Protein AF-A0A2G6JWH3-F1 (afdb_monomer_lite)

Radius of gyration: 13.89 Å; chains: 1; bounding box: 31×26×36 Å

Secondary structure (DSSP, 8-state):
---------PPPT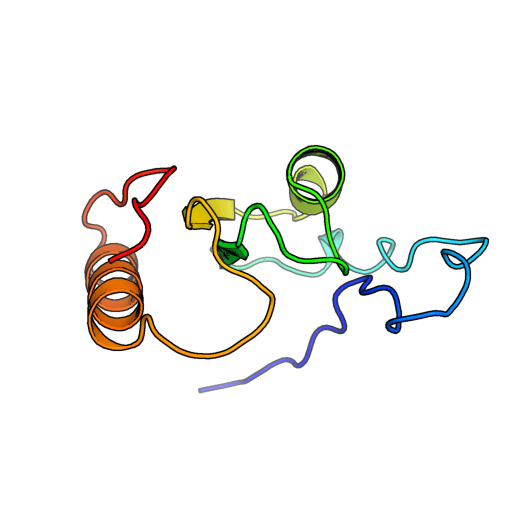TSPPPSS-S-TTGGG--S-EEEEEETT-TTS-HHHHHHHHTTSSS-EEEEEETT--SSSS-HHHHHHHHHHHHTT----SEE---

Sequence (98 aa):
MPVRRIEFPYRAVGRRAPERLRIDHLPAVQVPSLVISGTADPFGTEPELTEHLGRIDAPVTLVFVAGARHHTGHEGQLARVIADWTTGRPVPARLPLD

pLDDT: mean 83.05, std 15.51, range [31.72, 97.25]

Structure (mmCIF, N/CA/C/O backbone):
data_AF-A0A2G6JWH3-F1
#
_entry.id   AF-A0A2G6JWH3-F1
#
loop_
_atom_site.group_PDB
_atom_site.id
_atom_site.type_symbol
_atom_site.label_atom_id
_atom_site.label_alt_id
_atom_site.label_comp_id
_atom_site.label_asym_id
_atom_site.label_entity_id
_atom_site.label_seq_id
_atom_site.pdbx_PDB_ins_code
_atom_site.Cartn_x
_atom_site.Cartn_y
_atom_site.Cartn_z
_atom_site.occupancy
_atom_site.B_iso_or_equiv
_atom_site.auth_seq_id
_atom_site.auth_comp_id
_atom_site.auth_asym_id
_atom_site.auth_atom_id
_atom_site.pdbx_PDB_model_num
ATOM 1 N N . MET A 1 1 ? 0.029 -14.789 17.267 1.00 33.75 1 MET A N 1
ATOM 2 C CA . MET A 1 1 ? -0.523 -13.915 16.211 1.00 33.75 1 MET A CA 1
ATOM 3 C C . MET A 1 1 ? -0.654 -14.748 14.948 1.00 33.75 1 MET A C 1
ATOM 5 O O . MET A 1 1 ? 0.366 -15.279 14.523 1.00 33.75 1 MET A O 1
ATOM 9 N N . PRO A 1 2 ? -1.860 -14.974 14.402 1.00 38.16 2 PRO A N 1
ATOM 10 C CA . PRO A 1 2 ? -1.996 -15.691 13.139 1.00 38.16 2 PRO A CA 1
ATOM 11 C C . PRO A 1 2 ? -1.349 -14.868 12.020 1.00 38.16 2 PRO A C 1
ATOM 13 O O . PRO A 1 2 ? -1.688 -13.705 11.825 1.00 38.16 2 PRO A O 1
ATOM 16 N N . VAL A 1 3 ? -0.402 -15.468 11.302 1.00 31.72 3 VAL A N 1
ATOM 17 C CA . VAL A 1 3 ? 0.240 -14.871 10.126 1.00 31.72 3 VAL A CA 1
ATOM 18 C C . VAL A 1 3 ? -0.303 -15.599 8.901 1.00 31.72 3 VAL A C 1
ATOM 20 O O . VAL A 1 3 ? -0.117 -16.807 8.771 1.00 31.72 3 VAL A O 1
ATOM 23 N N . ARG A 1 4 ? -0.990 -14.887 8.002 1.00 47.12 4 ARG A N 1
ATOM 24 C CA . ARG A 1 4 ? -1.335 -15.407 6.669 1.00 47.12 4 ARG A CA 1
ATOM 25 C C . ARG A 1 4 ? -0.297 -14.894 5.682 1.00 47.12 4 ARG A C 1
ATOM 27 O O . ARG A 1 4 ? -0.155 -13.688 5.510 1.00 47.12 4 ARG A O 1
ATOM 34 N N . ARG A 1 5 ? 0.421 -15.808 5.026 1.00 55.16 5 ARG A N 1
ATOM 35 C CA . ARG A 1 5 ? 1.257 -15.463 3.873 1.00 55.16 5 ARG A CA 1
ATOM 36 C C . ARG A 1 5 ? 0.341 -15.253 2.675 1.00 55.16 5 ARG A C 1
ATOM 38 O O . ARG A 1 5 ? -0.366 -16.173 2.272 1.00 55.16 5 ARG A O 1
ATOM 45 N N . ILE A 1 6 ? 0.377 -14.052 2.122 1.00 57.94 6 ILE A N 1
ATOM 46 C CA . ILE A 1 6 ? -0.313 -13.699 0.887 1.00 57.94 6 ILE A CA 1
ATOM 47 C C . ILE A 1 6 ? 0.772 -13.394 -0.134 1.00 57.94 6 ILE A C 1
ATOM 49 O O . ILE A 1 6 ? 1.644 -12.562 0.113 1.00 57.94 6 ILE A O 1
ATOM 53 N N . GLU A 1 7 ? 0.778 -14.137 -1.239 1.00 60.25 7 GLU A N 1
ATOM 54 C CA . GLU A 1 7 ? 1.710 -13.866 -2.328 1.00 60.25 7 GLU A CA 1
ATOM 55 C C . GLU A 1 7 ? 1.205 -12.675 -3.125 1.00 60.25 7 GLU A C 1
ATOM 57 O O . GLU A 1 7 ? 0.329 -12.814 -3.972 1.00 60.25 7 GLU A O 1
ATOM 62 N N . PHE A 1 8 ? 1.782 -11.509 -2.866 1.00 59.81 8 PHE A N 1
ATOM 63 C CA . PHE A 1 8 ? 1.559 -10.343 -3.706 1.00 59.81 8 PHE A CA 1
ATOM 64 C C . PHE A 1 8 ? 1.994 -10.628 -5.153 1.00 59.81 8 PHE A C 1
ATOM 66 O O . PHE A 1 8 ? 2.897 -11.445 -5.374 1.00 59.81 8 PHE A O 1
ATOM 73 N N . PRO A 1 9 ? 1.361 -9.978 -6.147 1.00 58.19 9 PRO A N 1
ATOM 74 C CA . PRO A 1 9 ? 1.581 -10.222 -7.572 1.00 58.19 9 PRO A CA 1
ATOM 75 C C . PRO A 1 9 ? 2.932 -9.669 -8.055 1.00 58.19 9 PRO A C 1
ATOM 77 O O . PRO A 1 9 ? 2.995 -8.921 -9.024 1.00 58.19 9 PRO A O 1
ATOM 80 N N . TYR A 1 10 ? 4.027 -10.021 -7.387 1.00 58.25 10 TYR A N 1
ATOM 81 C CA . TYR A 1 10 ? 5.351 -9.572 -7.769 1.00 58.25 10 TYR A CA 1
ATOM 82 C C . TYR A 1 10 ? 5.771 -10.208 -9.090 1.00 58.25 10 TYR A C 1
ATOM 84 O O . TYR A 1 10 ? 5.640 -11.415 -9.327 1.00 58.25 10 TYR A O 1
ATOM 92 N N . ARG A 1 11 ? 6.352 -9.373 -9.946 1.00 60.56 11 ARG A N 1
ATOM 93 C CA . ARG A 1 11 ? 7.199 -9.820 -11.049 1.00 60.56 11 ARG A CA 1
ATOM 94 C C . ARG A 1 11 ? 8.461 -10.487 -10.468 1.00 60.56 11 ARG A C 1
ATOM 96 O O . ARG A 1 11 ? 8.890 -10.147 -9.378 1.00 60.56 11 ARG A O 1
ATOM 103 N N . ALA A 1 12 ? 9.100 -11.417 -11.174 1.00 60.28 12 ALA A N 1
ATOM 104 C CA . ALA A 1 12 ? 10.485 -11.803 -10.861 1.00 60.28 12 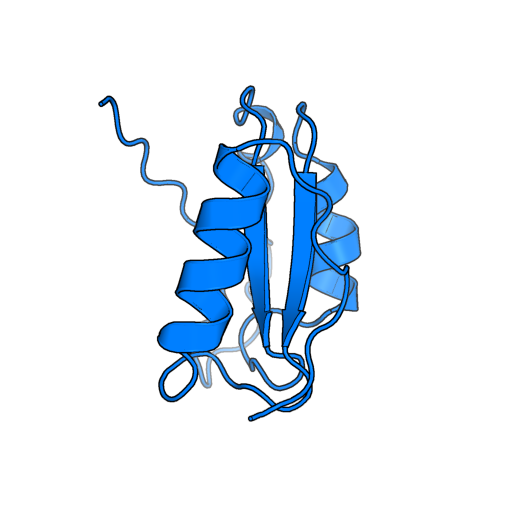ALA A CA 1
ATOM 105 C C . ALA A 1 12 ? 11.451 -10.924 -11.681 1.00 60.28 12 ALA A C 1
ATOM 107 O O . ALA A 1 12 ? 11.172 -10.677 -12.859 1.00 60.28 12 ALA A O 1
ATOM 108 N N . VAL A 1 13 ? 12.573 -10.452 -11.108 1.00 59.56 13 VAL A N 1
ATOM 109 C CA . VAL A 1 13 ? 13.498 -9.532 -11.808 1.00 59.56 13 VAL A CA 1
ATOM 110 C C . VAL A 1 13 ? 13.964 -10.209 -13.090 1.00 59.56 13 VAL A C 1
ATOM 112 O O . VAL A 1 13 ? 14.391 -11.361 -13.069 1.00 59.56 13 VAL A O 1
ATOM 115 N N . GLY A 1 14 ? 13.848 -9.515 -14.222 1.00 60.31 14 GLY A N 1
ATOM 116 C CA . GLY A 1 14 ? 14.273 -10.036 -15.524 1.00 60.31 14 GLY A CA 1
ATOM 117 C C . GLY A 1 14 ? 13.305 -11.018 -16.199 1.00 60.31 14 GLY A C 1
ATOM 118 O O . GLY A 1 14 ? 13.527 -11.377 -17.351 1.00 60.31 14 GLY A O 1
ATOM 119 N N . ARG A 1 15 ? 12.198 -11.425 -15.560 1.00 61.81 15 ARG A N 1
ATOM 120 C CA . ARG A 1 15 ? 11.104 -12.145 -16.241 1.00 61.81 15 ARG A CA 1
ATOM 121 C C . ARG A 1 15 ? 10.140 -11.154 -16.887 1.00 61.81 15 ARG A C 1
ATOM 123 O O . ARG A 1 15 ? 9.992 -10.031 -16.407 1.00 61.81 15 ARG A O 1
ATOM 130 N N . ARG A 1 16 ? 9.470 -11.543 -17.975 1.00 59.66 16 ARG A N 1
ATOM 131 C CA . ARG A 1 16 ? 8.336 -10.771 -18.513 1.00 59.66 16 ARG A CA 1
ATOM 132 C C . ARG A 1 16 ? 7.220 -10.745 -17.460 1.00 59.66 16 ARG A C 1
ATOM 134 O O . ARG A 1 16 ? 7.120 -11.687 -16.673 1.00 59.66 16 ARG A O 1
ATOM 141 N N . ALA A 1 17 ? 6.436 -9.666 -17.416 1.00 58.53 17 ALA A N 1
ATOM 142 C CA . ALA A 1 17 ? 5.248 -9.633 -16.567 1.00 58.53 17 ALA A CA 1
ATOM 143 C C . ALA A 1 17 ? 4.393 -10.878 -16.869 1.00 58.53 17 ALA A C 1
ATOM 145 O O . ALA A 1 17 ? 4.289 -11.251 -18.045 1.00 58.53 17 ALA A O 1
ATOM 146 N N . PRO A 1 18 ? 3.867 -11.568 -15.842 1.00 64.56 18 PRO A N 1
ATOM 147 C CA . PRO A 1 18 ? 3.019 -12.722 -16.080 1.00 64.56 18 PRO A CA 1
ATOM 148 C C . PRO A 1 18 ? 1.824 -12.293 -16.935 1.00 64.56 18 PRO A C 1
ATOM 150 O O . PRO A 1 18 ? 1.277 -11.212 -16.736 1.00 64.56 18 PRO A O 1
ATOM 153 N N . GLU A 1 19 ? 1.405 -13.150 -17.867 1.00 66.31 19 GLU A N 1
ATOM 154 C CA . GLU A 1 19 ? 0.234 -12.897 -18.725 1.00 66.31 19 GLU A CA 1
ATOM 155 C C . GLU A 1 19 ? -1.040 -12.663 -17.901 1.00 66.31 19 GLU A C 1
ATOM 157 O O . GLU A 1 19 ? -1.967 -11.996 -18.351 1.00 66.31 19 GLU A O 1
ATOM 162 N N . ARG A 1 20 ? -1.061 -13.180 -16.666 1.00 71.94 20 ARG A N 1
ATOM 163 C CA . ARG A 1 20 ? -2.134 -12.991 -15.698 1.00 71.94 20 ARG A CA 1
ATOM 164 C C . ARG A 1 20 ? -1.571 -12.549 -14.348 1.00 71.94 20 ARG A C 1
ATOM 166 O O . ARG A 1 20 ? -0.785 -13.265 -13.724 1.00 71.94 20 ARG A O 1
ATOM 173 N N . LEU A 1 21 ? -2.004 -11.378 -13.889 1.00 76.94 21 LEU A N 1
ATOM 174 C CA . LEU A 1 21 ? -1.693 -10.869 -12.556 1.00 76.94 21 LEU A CA 1
ATOM 175 C C . LEU A 1 21 ? -2.354 -11.737 -11.481 1.00 76.94 21 LEU A C 1
ATOM 177 O O . LEU A 1 21 ? -3.508 -12.146 -11.605 1.00 76.94 21 LEU A O 1
ATOM 181 N N . ARG A 1 22 ? -1.628 -12.003 -10.394 1.00 82.81 22 ARG A N 1
ATOM 182 C CA . ARG A 1 22 ? -2.123 -12.793 -9.257 1.00 82.81 22 ARG A CA 1
ATOM 183 C C . ARG A 1 22 ? -2.867 -11.893 -8.273 1.00 82.81 22 ARG A C 1
ATOM 185 O O . ARG A 1 22 ? -2.388 -11.662 -7.178 1.00 82.81 22 ARG A O 1
ATOM 192 N N . ILE A 1 23 ? -4.003 -11.344 -8.677 1.00 86.31 23 ILE A N 1
ATOM 193 C CA . ILE A 1 23 ? -4.773 -10.367 -7.879 1.00 86.31 23 ILE A CA 1
ATOM 194 C C . ILE A 1 23 ? -6.109 -10.920 -7.367 1.00 86.31 23 ILE A C 1
ATOM 196 O O . ILE A 1 23 ? -6.715 -10.327 -6.479 1.00 86.31 23 ILE A O 1
ATOM 200 N N . ASP A 1 24 ? -6.534 -12.083 -7.868 1.00 87.69 24 ASP A N 1
ATOM 201 C CA . ASP A 1 24 ? -7.829 -12.713 -7.561 1.00 87.69 24 ASP A CA 1
ATOM 202 C C . ASP A 1 24 ? -8.029 -13.022 -6.064 1.00 87.69 24 ASP A C 1
ATOM 204 O O . ASP A 1 24 ? -9.152 -13.186 -5.600 1.00 87.69 24 ASP A O 1
ATOM 208 N N . HIS A 1 25 ? -6.944 -13.100 -5.291 1.00 87.12 25 HIS A N 1
ATOM 209 C CA . HIS A 1 25 ? -6.978 -13.409 -3.863 1.00 87.12 25 HIS A CA 1
ATOM 210 C C . HIS A 1 25 ? -7.019 -12.167 -2.957 1.00 87.12 25 HIS A C 1
ATOM 212 O O . HIS A 1 25 ? -7.223 -12.316 -1.754 1.00 87.12 25 HIS A O 1
ATOM 218 N N . LEU A 1 26 ? -6.807 -10.958 -3.494 1.00 90.19 26 LEU A N 1
ATOM 219 C CA . LEU A 1 26 ? -6.773 -9.725 -2.698 1.00 90.19 26 LEU A CA 1
ATOM 220 C C . LEU A 1 26 ? -8.080 -9.450 -1.930 1.00 90.19 26 LEU A C 1
ATOM 222 O O . LEU A 1 26 ? -7.978 -9.066 -0.764 1.00 90.19 26 LEU A O 1
ATOM 226 N N . PRO A 1 27 ? -9.284 -9.739 -2.471 1.00 92.88 27 PRO A N 1
ATOM 227 C CA . PRO A 1 27 ? -10.532 -9.591 -1.715 1.00 92.88 27 PRO A CA 1
ATOM 228 C C . PRO A 1 27 ? -10.624 -10.465 -0.453 1.00 92.88 27 PRO A C 1
ATOM 230 O O . PRO A 1 27 ? -11.438 -10.201 0.422 1.00 92.88 27 PRO A O 1
ATOM 233 N N . ALA A 1 28 ? -9.793 -11.508 -0.314 1.00 92.06 28 ALA A N 1
ATOM 234 C CA . ALA A 1 28 ? -9.770 -12.340 0.893 1.00 92.06 28 ALA A CA 1
ATOM 235 C C . ALA A 1 28 ? -9.043 -11.678 2.084 1.00 92.06 28 ALA A C 1
ATOM 237 O O . ALA A 1 28 ? -9.009 -12.252 3.179 1.00 92.06 28 ALA A O 1
ATOM 238 N N . VAL A 1 29 ? -8.431 -10.506 1.882 1.00 91.81 29 VAL A N 1
ATOM 239 C CA . VAL A 1 29 ? -7.841 -9.684 2.942 1.00 91.81 29 VAL A CA 1
ATOM 240 C C . VAL A 1 29 ? -8.938 -8.838 3.578 1.00 91.81 29 VAL A C 1
ATOM 242 O O . VAL A 1 29 ? -9.417 -7.888 2.977 1.00 91.81 29 VAL A O 1
ATOM 245 N N . GLN A 1 30 ? -9.310 -9.185 4.810 1.00 93.44 30 GLN A N 1
ATOM 246 C CA . GLN A 1 30 ? -10.411 -8.551 5.553 1.00 93.44 30 GLN A CA 1
ATOM 247 C C . GLN A 1 30 ? -9.930 -7.725 6.757 1.00 93.44 30 GLN A C 1
ATOM 249 O O . GLN A 1 30 ? -10.710 -7.372 7.637 1.00 93.44 30 GLN A O 1
ATOM 254 N N . VAL A 1 31 ? -8.624 -7.465 6.847 1.00 93.94 31 VAL A N 1
ATOM 255 C CA . VAL A 1 31 ? -8.011 -6.732 7.962 1.00 93.94 31 VAL A CA 1
ATOM 256 C C . VAL A 1 31 ? -7.378 -5.438 7.464 1.00 93.94 31 VAL A C 1
ATOM 258 O O . VAL A 1 31 ? -6.830 -5.433 6.354 1.00 93.94 31 VAL A O 1
ATOM 261 N N . PRO A 1 32 ? -7.393 -4.358 8.271 1.00 95.00 32 PRO A N 1
ATOM 262 C CA . PRO A 1 32 ? -6.632 -3.159 7.957 1.00 95.00 32 PRO A CA 1
ATOM 263 C C . PRO A 1 32 ? -5.183 -3.524 7.641 1.00 95.00 32 PRO A C 1
ATOM 265 O O . PRO A 1 32 ? -4.554 -4.279 8.384 1.00 95.00 32 PRO A O 1
ATOM 268 N N . SER A 1 33 ? -4.676 -3.022 6.521 1.00 94.12 33 SER A N 1
ATOM 269 C CA . SER A 1 33 ? -3.378 -3.424 5.984 1.00 94.12 33 SER A CA 1
ATOM 270 C C . SER A 1 33 ? -2.522 -2.205 5.675 1.00 94.12 33 SER A C 1
ATOM 272 O O . SER A 1 33 ? -2.970 -1.266 5.021 1.00 94.12 33 SER A O 1
ATOM 274 N N . LEU A 1 34 ? -1.271 -2.240 6.124 1.00 94.94 34 LEU A N 1
ATOM 275 C CA . LEU A 1 34 ? -0.237 -1.288 5.737 1.00 94.94 34 LEU A CA 1
ATOM 276 C C . LEU A 1 34 ? 0.624 -1.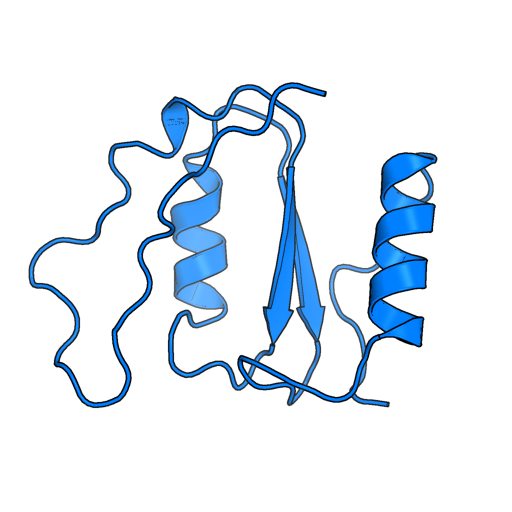908 4.636 1.00 94.94 34 LEU A C 1
ATOM 278 O O . LEU A 1 34 ? 1.164 -3.000 4.813 1.00 94.94 34 LEU A O 1
ATOM 282 N N . VAL A 1 35 ? 0.780 -1.195 3.525 1.00 93.06 35 VAL A N 1
ATOM 283 C CA . VAL A 1 35 ? 1.682 -1.549 2.429 1.00 93.06 35 VAL A CA 1
ATOM 284 C C . VAL A 1 35 ? 2.712 -0.439 2.277 1.00 93.06 35 VAL A C 1
ATOM 286 O O . VAL A 1 35 ? 2.355 0.727 2.125 1.00 93.06 35 VAL A O 1
ATOM 289 N N . ILE A 1 36 ? 3.993 -0.805 2.311 1.00 92.56 36 ILE A N 1
ATOM 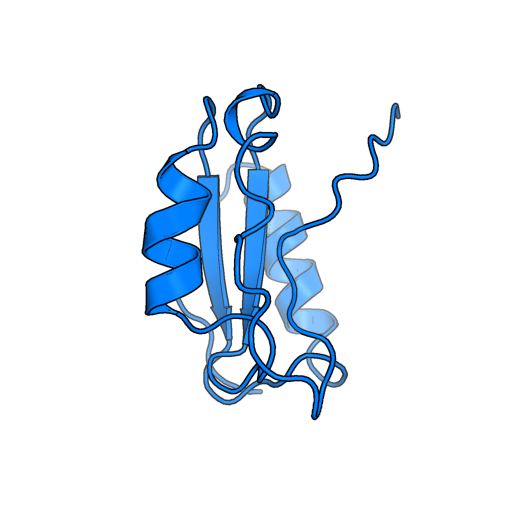290 C CA . ILE A 1 36 ? 5.107 0.120 2.095 1.00 92.56 36 ILE A CA 1
ATOM 291 C C . ILE A 1 36 ? 5.894 -0.358 0.878 1.00 92.56 36 ILE A C 1
ATOM 293 O O . ILE A 1 36 ? 6.256 -1.532 0.806 1.00 92.56 36 ILE A O 1
ATOM 297 N N . SER A 1 37 ? 6.145 0.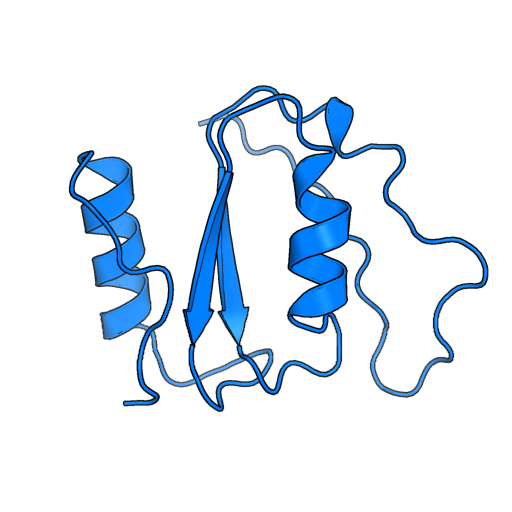532 -0.079 1.00 91.75 37 SER A N 1
ATOM 298 C CA . SER A 1 37 ? 6.892 0.207 -1.297 1.00 91.75 37 SER A CA 1
ATOM 299 C C . SER A 1 37 ? 7.791 1.360 -1.731 1.00 91.75 37 SER A C 1
ATOM 301 O O . SER A 1 37 ? 7.496 2.526 -1.481 1.00 91.75 37 SER A O 1
ATOM 303 N N . GLY A 1 38 ? 8.913 1.046 -2.370 1.00 91.56 38 GLY A N 1
ATOM 304 C CA . GLY A 1 38 ? 9.806 2.049 -2.936 1.00 91.56 38 GLY A CA 1
ATOM 305 C C . GLY A 1 38 ? 9.370 2.471 -4.338 1.00 91.56 38 GLY A C 1
ATOM 306 O O . GLY A 1 38 ? 8.947 1.638 -5.136 1.00 91.56 38 GLY A O 1
ATOM 307 N N . THR A 1 39 ? 9.509 3.750 -4.695 1.00 92.25 39 THR A N 1
ATOM 308 C CA . THR A 1 39 ? 9.106 4.218 -6.040 1.00 92.25 39 THR A CA 1
ATOM 309 C C . THR A 1 39 ? 10.027 3.721 -7.162 1.00 92.25 39 THR A C 1
ATOM 311 O O . THR A 1 39 ? 9.686 3.861 -8.333 1.00 92.25 39 THR A O 1
ATOM 314 N N . ALA A 1 40 ? 11.203 3.175 -6.831 1.00 89.69 40 ALA A N 1
ATOM 315 C CA . ALA A 1 40 ? 12.140 2.561 -7.775 1.00 89.69 40 ALA A CA 1
ATOM 316 C C . ALA A 1 40 ? 12.143 1.019 -7.686 1.00 89.69 40 ALA A C 1
ATOM 318 O O . ALA A 1 40 ? 13.074 0.369 -8.182 1.00 89.69 40 ALA A O 1
ATOM 319 N N . ASP A 1 41 ? 11.131 0.422 -7.046 1.00 87.81 41 ASP A N 1
ATOM 320 C CA . ASP A 1 41 ? 10.951 -1.027 -6.988 1.00 87.81 41 ASP A CA 1
ATOM 321 C C . ASP A 1 41 ? 10.619 -1.587 -8.396 1.00 87.81 41 ASP A C 1
ATOM 323 O O . ASP A 1 41 ? 9.621 -1.196 -9.004 1.00 87.81 41 ASP A O 1
ATOM 327 N N . PRO A 1 42 ? 11.439 -2.501 -8.960 1.00 83.00 42 PRO A N 1
ATOM 328 C CA . PRO A 1 42 ? 11.197 -3.074 -10.288 1.00 83.00 42 PRO A CA 1
ATOM 329 C C . PRO A 1 42 ? 10.042 -4.093 -10.335 1.00 83.00 42 PRO A C 1
ATOM 331 O O . PRO A 1 42 ? 9.748 -4.628 -11.409 1.00 83.00 42 PRO A O 1
ATOM 334 N N . PHE A 1 43 ? 9.444 -4.428 -9.191 1.00 82.56 43 PHE A N 1
ATOM 335 C CA . PHE A 1 43 ? 8.468 -5.506 -9.057 1.00 82.56 43 PHE A CA 1
ATOM 336 C C . PHE A 1 43 ? 7.017 -5.057 -8.976 1.00 82.56 43 PHE A C 1
ATOM 338 O O . PHE A 1 43 ? 6.133 -5.874 -9.234 1.00 82.56 43 PHE A O 1
ATOM 345 N N . GLY A 1 44 ? 6.785 -3.804 -8.605 1.00 81.88 44 GLY A N 1
ATOM 346 C CA . GLY A 1 44 ? 5.462 -3.213 -8.505 1.00 81.88 44 GLY A CA 1
ATOM 347 C C . GLY A 1 44 ? 5.588 -1.705 -8.581 1.00 81.88 44 GLY A C 1
ATOM 348 O O . GLY A 1 44 ? 6.146 -1.077 -7.685 1.00 81.88 44 GLY A O 1
ATOM 349 N N . THR A 1 45 ? 5.099 -1.132 -9.673 1.00 86.50 45 THR A N 1
ATOM 350 C CA . THR A 1 45 ? 5.098 0.317 -9.858 1.00 86.50 45 THR A CA 1
ATOM 351 C C . THR A 1 45 ? 4.017 0.970 -9.001 1.00 86.50 45 THR A C 1
ATOM 353 O O . THR A 1 45 ? 3.020 0.348 -8.630 1.00 86.50 45 THR A O 1
ATOM 356 N N . GLU A 1 46 ? 4.187 2.255 -8.699 1.00 90.00 46 GLU A N 1
ATOM 357 C CA . GLU A 1 46 ? 3.193 3.029 -7.950 1.00 90.00 46 GLU A CA 1
ATOM 358 C C . GLU A 1 46 ? 1.781 2.983 -8.575 1.00 90.00 46 GLU A C 1
ATOM 360 O O . GLU A 1 46 ? 0.830 2.735 -7.826 1.00 90.00 46 GLU A O 1
ATOM 365 N N . PRO A 1 47 ? 1.607 3.115 -9.909 1.00 89.81 47 PRO A N 1
ATOM 366 C CA . PRO A 1 47 ? 0.304 2.927 -10.545 1.00 89.81 47 PRO A CA 1
ATOM 367 C C . PRO A 1 47 ? -0.273 1.517 -10.360 1.00 89.81 47 PRO A C 1
ATOM 369 O O . PRO A 1 47 ? -1.431 1.396 -9.972 1.00 89.81 47 PRO A O 1
ATOM 372 N N . GLU A 1 48 ? 0.522 0.460 -10.568 1.00 88.38 48 GLU A N 1
ATOM 373 C CA . GLU A 1 48 ? 0.062 -0.933 -10.416 1.00 88.38 48 GLU A CA 1
ATOM 374 C C . GLU A 1 48 ? -0.384 -1.227 -8.978 1.00 88.38 48 GLU A C 1
ATOM 376 O O . GLU A 1 48 ? -1.428 -1.842 -8.750 1.00 88.38 48 GLU A O 1
ATOM 381 N N . LEU A 1 49 ? 0.390 -0.768 -7.990 1.00 90.12 49 LEU A N 1
ATOM 382 C CA . LEU A 1 49 ? 0.058 -0.946 -6.579 1.00 90.12 49 LEU A CA 1
ATOM 383 C C . LEU A 1 49 ? -1.206 -0.170 -6.210 1.00 90.12 49 LEU A C 1
ATOM 385 O O . LEU A 1 49 ? -2.104 -0.731 -5.586 1.00 90.12 49 LEU A O 1
ATOM 389 N N . THR A 1 50 ? -1.311 1.088 -6.632 1.00 89.94 50 THR A N 1
ATOM 390 C CA . THR A 1 50 ? -2.493 1.918 -6.359 1.00 89.94 50 THR A CA 1
ATOM 391 C C . THR A 1 50 ? -3.753 1.315 -6.980 1.00 89.94 50 THR A C 1
ATOM 393 O O . THR A 1 50 ? -4.790 1.248 -6.324 1.00 89.94 50 THR A O 1
ATOM 396 N N . GLU A 1 51 ? -3.665 0.823 -8.218 1.00 90.00 51 GLU A N 1
ATOM 397 C CA . GLU A 1 51 ? -4.795 0.207 -8.913 1.00 90.00 51 GLU A CA 1
ATOM 398 C C . GLU A 1 51 ? -5.228 -1.105 -8.247 1.00 90.00 51 GLU A C 1
ATOM 400 O O . GLU A 1 51 ? -6.415 -1.346 -8.023 1.00 90.00 51 GLU A O 1
ATOM 405 N N . HIS A 1 52 ? -4.282 -1.998 -7.958 1.00 90.31 52 HIS A N 1
ATOM 406 C CA . HIS A 1 52 ? -4.627 -3.365 -7.582 1.00 90.31 52 HIS A CA 1
ATOM 407 C C . HIS A 1 52 ? -4.901 -3.537 -6.092 1.00 90.31 52 HIS A C 1
ATOM 409 O O . HIS A 1 52 ? -5.745 -4.363 -5.740 1.00 90.31 52 HIS A O 1
ATOM 415 N N . LEU A 1 53 ? -4.260 -2.754 -5.220 1.00 91.06 53 LEU A N 1
ATOM 416 C CA . LEU A 1 53 ? -4.520 -2.815 -3.779 1.00 91.06 53 LEU A CA 1
ATOM 417 C C . LEU A 1 53 ? -5.927 -2.330 -3.413 1.00 91.06 53 LEU A C 1
ATOM 419 O O . LEU A 1 53 ? -6.455 -2.760 -2.393 1.00 91.06 53 LEU A O 1
ATOM 423 N N . GLY A 1 54 ? -6.581 -1.541 -4.274 1.00 88.75 54 GLY A N 1
ATOM 424 C CA . GLY A 1 54 ? -7.996 -1.185 -4.122 1.00 88.75 54 GLY A CA 1
ATOM 425 C C . GLY A 1 54 ? -8.964 -2.377 -4.175 1.00 88.75 54 GLY A C 1
ATOM 426 O O . GLY A 1 54 ? -10.138 -2.216 -3.865 1.00 88.75 54 GLY A O 1
ATOM 427 N N . ARG A 1 55 ? -8.495 -3.579 -4.548 1.00 91.56 55 ARG A N 1
ATOM 428 C CA . ARG A 1 55 ? -9.285 -4.824 -4.504 1.00 91.56 55 ARG A CA 1
ATOM 429 C C . ARG A 1 55 ? -9.370 -5.459 -3.113 1.00 91.56 55 ARG A C 1
ATOM 431 O O . ARG A 1 55 ? -10.092 -6.439 -2.953 1.00 91.56 55 ARG A O 1
ATOM 438 N N . ILE A 1 56 ? -8.599 -4.971 -2.144 1.00 93.38 56 ILE A N 1
ATOM 439 C CA . ILE A 1 56 ? -8.651 -5.446 -0.758 1.00 93.38 56 ILE A CA 1
ATOM 440 C C . ILE A 1 56 ? -9.951 -4.950 -0.112 1.00 93.38 56 ILE A C 1
ATOM 442 O O . ILE A 1 56 ? -10.234 -3.755 -0.134 1.00 93.38 56 ILE A O 1
ATOM 446 N N . ASP A 1 57 ? -10.722 -5.859 0.491 1.00 93.25 57 ASP A N 1
ATOM 447 C CA . ASP A 1 57 ? -12.006 -5.559 1.149 1.00 93.25 57 ASP A CA 1
ATOM 448 C C . ASP A 1 57 ? -11.806 -5.126 2.614 1.00 93.25 57 ASP A C 1
ATOM 450 O O . ASP A 1 57 ? -12.396 -5.650 3.559 1.00 93.25 57 ASP A O 1
ATOM 454 N N . ALA A 1 58 ? -10.861 -4.207 2.813 1.00 93.81 58 ALA A N 1
ATOM 455 C CA . ALA A 1 58 ? -10.500 -3.626 4.097 1.00 93.81 58 ALA A CA 1
ATOM 456 C C . ALA A 1 58 ? -9.711 -2.322 3.884 1.00 93.81 58 ALA A C 1
ATOM 458 O O . ALA A 1 58 ? -9.162 -2.104 2.802 1.00 93.81 58 ALA A O 1
ATOM 459 N N . PRO A 1 59 ? -9.592 -1.451 4.902 1.00 95.06 59 PRO A N 1
ATOM 460 C CA . PRO A 1 59 ? -8.772 -0.251 4.789 1.00 95.06 59 PRO A CA 1
ATOM 461 C C . PRO A 1 59 ? -7.314 -0.579 4.442 1.00 95.06 59 PRO A C 1
ATOM 463 O O . PRO A 1 59 ? -6.644 -1.319 5.168 1.00 95.06 59 PRO A O 1
ATOM 466 N N . VAL A 1 60 ? -6.811 0.017 3.361 1.00 95.06 60 VAL A N 1
ATOM 467 C CA . VAL A 1 60 ? -5.403 -0.074 2.961 1.00 95.06 60 VAL A CA 1
ATOM 468 C C . VAL A 1 60 ? -4.732 1.273 3.167 1.00 95.06 60 VAL A C 1
ATOM 470 O O . VAL A 1 60 ? -5.167 2.295 2.640 1.00 95.06 60 VAL A O 1
ATOM 473 N N . THR A 1 61 ? -3.638 1.271 3.917 1.00 95.81 61 THR A N 1
ATOM 474 C CA . THR A 1 61 ? -2.708 2.393 3.994 1.00 95.81 61 THR A CA 1
ATOM 475 C C . THR A 1 61 ? -1.524 2.094 3.088 1.00 95.81 61 THR A C 1
ATOM 477 O O . THR A 1 61 ? -0.805 1.127 3.323 1.00 95.81 61 THR A O 1
ATOM 480 N N . LEU A 1 62 ? -1.325 2.908 2.052 1.00 94.44 62 LEU A N 1
ATOM 481 C CA . LEU A 1 62 ? -0.223 2.768 1.102 1.00 94.44 62 LEU A CA 1
ATOM 482 C C . LEU A 1 62 ? 0.793 3.893 1.318 1.00 94.44 62 LEU A C 1
ATOM 484 O O . LEU A 1 62 ? 0.429 5.069 1.292 1.00 94.44 62 LEU A O 1
ATOM 488 N N . VAL A 1 63 ? 2.054 3.524 1.538 1.00 94.69 63 VAL A N 1
ATOM 489 C CA . VAL A 1 63 ? 3.167 4.453 1.766 1.00 94.69 63 VAL A CA 1
ATOM 490 C C . VAL A 1 63 ? 4.267 4.202 0.743 1.00 94.69 63 VAL A C 1
ATOM 492 O O . VAL A 1 63 ? 4.763 3.082 0.616 1.00 94.69 63 VAL A O 1
ATOM 495 N N . PHE A 1 64 ? 4.686 5.258 0.047 1.00 93.50 64 PHE A N 1
ATOM 496 C CA . PHE A 1 64 ? 5.787 5.203 -0.909 1.00 93.50 64 PHE A CA 1
ATOM 497 C C . PHE A 1 64 ? 7.072 5.811 -0.352 1.00 93.50 64 PHE A C 1
ATOM 499 O O . PHE A 1 64 ? 7.063 6.956 0.092 1.00 93.50 64 PHE A O 1
ATOM 506 N N . VAL A 1 65 ? 8.192 5.098 -0.439 1.00 92.75 65 VAL A N 1
ATOM 507 C CA . VAL A 1 65 ? 9.525 5.645 -0.139 1.00 92.75 65 VAL A CA 1
ATOM 508 C C . VAL A 1 65 ? 10.164 6.111 -1.448 1.00 92.75 65 VAL A C 1
ATOM 510 O O . VAL A 1 65 ? 10.432 5.310 -2.348 1.00 92.75 65 VAL A O 1
ATOM 513 N N . ALA A 1 66 ? 10.349 7.423 -1.594 1.00 91.81 66 ALA A N 1
ATOM 514 C CA . ALA A 1 66 ? 10.869 8.024 -2.817 1.00 91.81 66 ALA A CA 1
ATOM 515 C C . ALA A 1 66 ? 12.279 7.500 -3.121 1.00 91.81 66 ALA A C 1
ATOM 517 O O . ALA A 1 66 ? 13.147 7.549 -2.267 1.00 91.81 66 ALA A O 1
ATOM 518 N N . GLY A 1 67 ? 12.515 6.994 -4.331 1.00 89.75 67 GLY A N 1
ATOM 519 C CA . GLY A 1 67 ? 13.825 6.503 -4.779 1.00 89.75 67 GLY A CA 1
ATOM 520 C C . GLY A 1 67 ? 14.238 5.127 -4.241 1.00 89.75 67 GLY A C 1
ATOM 521 O O . GLY A 1 67 ? 15.172 4.535 -4.784 1.00 89.75 67 GLY A O 1
ATOM 522 N N . ALA A 1 68 ? 13.538 4.584 -3.241 1.00 89.81 68 ALA A N 1
ATOM 523 C CA . ALA A 1 68 ? 13.868 3.283 -2.674 1.00 89.81 68 ALA A CA 1
ATOM 524 C C . ALA A 1 68 ? 13.565 2.149 -3.663 1.00 89.81 68 ALA A C 1
ATOM 526 O O . ALA A 1 68 ? 12.611 2.211 -4.447 1.00 89.81 68 ALA A O 1
ATOM 527 N N . ARG A 1 69 ? 14.385 1.097 -3.614 1.00 88.38 69 ARG A N 1
ATOM 528 C CA . ARG A 1 69 ? 14.167 -0.163 -4.342 1.00 88.38 69 ARG A CA 1
ATOM 529 C C . ARG A 1 69 ? 13.550 -1.211 -3.407 1.00 88.38 69 ARG A C 1
ATOM 531 O O . ARG A 1 69 ? 13.170 -0.914 -2.283 1.00 88.38 69 ARG A O 1
ATOM 538 N N . HIS A 1 70 ? 13.484 -2.455 -3.873 1.00 82.38 70 HIS A N 1
ATOM 539 C CA . HIS A 1 70 ? 12.877 -3.571 -3.147 1.00 82.38 70 HIS A CA 1
ATOM 540 C C . HIS A 1 70 ? 13.545 -3.928 -1.801 1.00 82.38 70 HIS A C 1
ATOM 542 O O . HIS A 1 70 ? 12.929 -4.606 -0.986 1.00 82.38 70 HIS A O 1
ATOM 548 N N . HIS A 1 71 ? 14.809 -3.552 -1.559 1.00 75.06 71 HIS A N 1
ATOM 549 C CA . HIS A 1 71 ? 15.518 -3.936 -0.331 1.00 75.06 71 HIS A CA 1
ATOM 550 C C . HIS A 1 71 ? 16.643 -2.967 0.076 1.00 75.06 71 HIS A C 1
ATOM 552 O O . HIS A 1 71 ? 17.302 -2.386 -0.784 1.00 75.06 71 HIS A O 1
ATOM 558 N N . THR A 1 72 ? 16.878 -2.926 1.400 1.00 57.38 72 THR A N 1
ATOM 559 C CA . THR A 1 72 ? 17.963 -2.295 2.197 1.00 57.38 72 THR A CA 1
ATOM 560 C C . THR A 1 72 ? 17.940 -0.769 2.360 1.00 57.38 72 THR A C 1
ATOM 562 O O . THR A 1 72 ? 17.779 -0.058 1.377 1.00 57.38 72 THR A O 1
ATOM 565 N N . GLY A 1 73 ? 18.157 -0.288 3.599 1.00 71.00 73 GLY A N 1
ATOM 566 C CA . GLY A 1 73 ? 18.578 1.096 3.873 1.00 71.00 73 GLY A CA 1
ATOM 567 C C . GLY A 1 73 ? 17.626 2.011 4.651 1.00 71.00 73 GLY A C 1
ATOM 568 O O . GLY A 1 73 ? 17.935 3.186 4.748 1.00 71.00 73 GLY A O 1
ATOM 569 N N . HIS A 1 74 ? 16.509 1.522 5.203 1.00 81.75 74 HIS A N 1
ATOM 570 C CA . HIS A 1 74 ? 15.429 2.390 5.715 1.00 81.75 74 HIS A CA 1
ATOM 571 C C . HIS A 1 74 ? 14.821 1.924 7.050 1.00 81.75 74 HIS A C 1
ATOM 573 O O . HIS A 1 74 ? 13.698 2.293 7.395 1.00 81.75 74 HIS A O 1
ATOM 579 N N . GLU A 1 75 ? 15.501 1.065 7.812 1.00 86.81 75 GLU A N 1
ATOM 580 C CA . GLU A 1 75 ? 14.909 0.340 8.945 1.00 86.81 75 GLU A CA 1
ATOM 581 C C . GLU A 1 75 ? 14.321 1.280 10.006 1.00 86.81 75 GLU A C 1
ATOM 583 O O . GLU A 1 75 ? 13.226 1.030 10.506 1.00 86.81 75 GLU A O 1
ATOM 588 N N . GLY A 1 76 ? 15.009 2.382 10.320 1.00 89.25 76 GLY A N 1
ATOM 589 C CA . GLY A 1 76 ? 14.533 3.364 11.298 1.00 89.25 76 GLY A CA 1
ATOM 590 C C . GLY A 1 76 ? 13.264 4.089 10.841 1.00 89.25 76 GLY A C 1
ATOM 591 O O . GLY A 1 76 ? 12.304 4.218 11.607 1.00 89.25 76 GLY A O 1
ATOM 592 N N . GLN A 1 77 ? 13.233 4.527 9.581 1.00 89.19 77 GLN A N 1
ATOM 593 C CA . GLN A 1 77 ? 12.081 5.211 8.995 1.00 89.19 77 GLN A CA 1
ATOM 594 C C . GLN A 1 77 ? 10.878 4.262 8.864 1.00 89.19 77 GLN A C 1
ATOM 596 O O . GLN A 1 77 ? 9.763 4.618 9.252 1.00 89.19 77 GLN A O 1
ATOM 601 N N . LEU A 1 78 ? 11.111 3.028 8.403 1.00 90.50 78 LEU A N 1
ATOM 602 C CA . LEU A 1 78 ? 10.091 1.984 8.292 1.00 90.50 78 LEU A CA 1
ATOM 603 C C . LEU A 1 78 ? 9.535 1.586 9.663 1.00 90.50 78 LEU A C 1
ATOM 605 O O . LEU A 1 78 ? 8.318 1.507 9.829 1.00 90.50 78 LEU A O 1
ATOM 609 N N . ALA A 1 79 ? 10.400 1.391 10.664 1.00 92.31 79 ALA A N 1
ATOM 610 C CA . ALA A 1 79 ? 9.980 1.067 12.025 1.00 92.31 79 ALA A CA 1
ATOM 611 C C . ALA A 1 79 ? 9.079 2.159 12.613 1.00 92.31 79 ALA A C 1
ATOM 613 O O . ALA A 1 79 ? 8.071 1.849 13.250 1.00 92.31 79 ALA A O 1
ATOM 614 N N . ARG A 1 80 ? 9.393 3.435 12.354 1.00 93.69 80 ARG A N 1
ATOM 615 C CA . ARG A 1 80 ? 8.555 4.558 12.781 1.00 93.69 80 ARG A CA 1
ATOM 616 C C . ARG A 1 80 ? 7.181 4.535 12.118 1.00 93.69 80 ARG A C 1
ATOM 618 O O . ARG A 1 80 ? 6.188 4.653 12.826 1.00 93.69 80 ARG A O 1
ATOM 625 N N . VAL A 1 81 ? 7.106 4.324 10.802 1.00 94.38 81 VAL A N 1
ATOM 626 C CA . VAL A 1 81 ? 5.817 4.204 10.093 1.00 94.38 81 VAL A CA 1
ATOM 627 C C . VAL A 1 81 ? 4.984 3.051 10.647 1.00 94.38 81 VAL A C 1
ATOM 629 O O . VAL A 1 81 ? 3.797 3.226 10.909 1.00 94.38 81 VAL A O 1
ATOM 632 N N . ILE A 1 82 ? 5.598 1.890 10.882 1.00 94.56 82 ILE A N 1
ATOM 633 C CA . ILE A 1 82 ? 4.911 0.727 11.457 1.00 94.56 82 ILE A CA 1
ATOM 634 C C . ILE A 1 82 ? 4.390 1.047 12.868 1.00 94.56 82 ILE A C 1
ATOM 636 O O . ILE A 1 82 ? 3.240 0.739 13.188 1.00 94.56 82 ILE A O 1
ATOM 640 N N . ALA A 1 83 ? 5.199 1.688 13.714 1.00 96.12 83 ALA A N 1
ATOM 641 C CA . ALA A 1 83 ? 4.799 2.057 15.071 1.00 96.12 83 ALA A CA 1
ATOM 642 C C . ALA A 1 83 ? 3.679 3.111 15.084 1.00 96.12 83 ALA A C 1
ATOM 644 O O . ALA A 1 83 ? 2.731 3.011 15.863 1.00 96.12 83 ALA A O 1
ATOM 645 N N . ASP A 1 84 ? 3.760 4.118 14.217 1.00 97.25 84 ASP A N 1
ATOM 646 C CA . ASP A 1 84 ? 2.740 5.159 14.104 1.00 97.25 84 ASP A CA 1
ATOM 647 C C . ASP A 1 84 ? 1.414 4.548 13.618 1.00 97.25 84 ASP A C 1
ATOM 649 O O . ASP A 1 84 ? 0.391 4.711 14.283 1.00 97.25 84 ASP A O 1
ATOM 653 N N . TRP A 1 85 ? 1.448 3.722 12.568 1.00 97.25 85 TRP A N 1
ATOM 654 C CA . TRP A 1 85 ? 0.262 3.045 12.037 1.00 97.25 85 TRP A CA 1
ATOM 655 C C . TRP A 1 85 ? -0.395 2.100 13.053 1.00 97.25 85 TRP A C 1
ATOM 657 O O . TRP A 1 85 ? -1.605 2.159 13.266 1.00 97.25 85 TRP A O 1
ATOM 667 N N . THR A 1 86 ? 0.392 1.269 13.746 1.00 96.69 86 THR A N 1
ATOM 668 C CA . THR A 1 86 ? -0.141 0.330 14.755 1.00 96.69 86 THR A CA 1
ATOM 669 C C . THR A 1 86 ? -0.729 1.029 15.982 1.00 96.69 86 THR A C 1
ATOM 671 O O . THR A 1 86 ? -1.576 0.455 16.662 1.00 96.69 86 THR A O 1
ATOM 674 N N . THR A 1 87 ? -0.326 2.273 16.254 1.00 96.94 87 THR A N 1
ATOM 675 C CA . THR A 1 87 ? -0.866 3.100 17.348 1.00 96.94 87 THR A CA 1
ATOM 676 C C . THR A 1 87 ? -1.964 4.065 16.893 1.00 96.94 87 THR A C 1
ATOM 678 O O . THR A 1 87 ? -2.389 4.916 17.672 1.00 96.94 87 THR A O 1
ATOM 681 N N . GLY A 1 88 ? -2.441 3.944 15.647 1.00 94.12 88 GLY A N 1
ATOM 682 C CA . GLY A 1 88 ? -3.503 4.786 15.087 1.00 94.12 88 GLY A CA 1
ATOM 683 C C . GLY A 1 88 ? -3.074 6.226 14.799 1.00 94.12 88 GLY A C 1
ATOM 684 O O . GLY A 1 88 ? -3.922 7.083 14.549 1.00 94.12 88 GLY A O 1
ATOM 685 N N . ARG A 1 89 ? -1.769 6.516 14.835 1.00 96.38 89 ARG A N 1
ATOM 686 C CA . ARG A 1 89 ? -1.241 7.824 14.454 1.00 96.38 89 ARG A CA 1
ATOM 687 C C . ARG A 1 89 ? -1.211 7.942 12.926 1.00 96.38 89 ARG A C 1
ATOM 689 O O . ARG A 1 89 ? -0.938 6.954 12.242 1.00 96.38 89 ARG A O 1
ATOM 696 N N . PRO A 1 90 ? -1.482 9.137 12.372 1.00 93.94 90 PRO A N 1
ATOM 697 C CA . PRO A 1 90 ? -1.397 9.357 10.935 1.00 93.94 90 PRO A CA 1
ATOM 698 C C . PRO A 1 90 ? 0.001 9.031 10.406 1.00 93.94 90 PRO A C 1
ATOM 700 O O . PRO A 1 90 ? 1.000 9.440 10.998 1.00 93.94 90 PRO A O 1
ATOM 703 N N . VAL A 1 91 ? 0.060 8.349 9.264 1.00 95.38 91 VAL A N 1
ATOM 704 C CA . VAL A 1 91 ? 1.302 8.107 8.521 1.00 95.38 91 VAL A CA 1
ATOM 705 C C . VAL A 1 91 ? 1.247 8.831 7.176 1.00 95.38 91 VAL A C 1
ATOM 707 O O . VAL A 1 91 ? 0.173 8.921 6.575 1.00 95.38 91 VAL A O 1
ATOM 710 N N . PRO A 1 92 ? 2.369 9.385 6.692 1.00 94.75 92 PRO A N 1
ATOM 711 C CA . PRO A 1 92 ? 2.388 10.071 5.410 1.00 94.75 92 PRO A CA 1
ATOM 712 C C . PRO A 1 92 ? 2.265 9.063 4.264 1.00 94.75 92 PRO A C 1
ATOM 714 O O . PRO A 1 92 ? 2.858 7.991 4.307 1.00 94.75 92 PRO A O 1
ATOM 717 N N . ALA A 1 93 ? 1.565 9.437 3.191 1.00 93.94 93 ALA A N 1
ATOM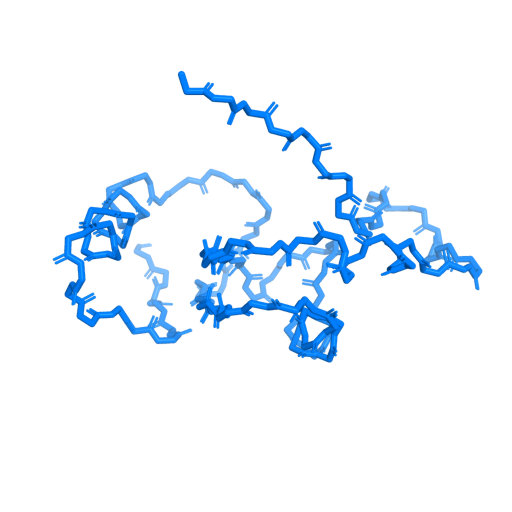 718 C CA . ALA A 1 93 ? 1.494 8.617 1.977 1.00 93.94 93 ALA A CA 1
ATOM 719 C C . ALA A 1 93 ? 2.847 8.510 1.247 1.00 93.94 93 ALA A C 1
ATOM 721 O O . ALA A 1 93 ? 3.046 7.619 0.422 1.00 93.94 93 ALA A O 1
ATOM 722 N N . ARG A 1 94 ? 3.784 9.425 1.528 1.00 94.56 94 ARG A N 1
ATOM 723 C CA . ARG A 1 94 ? 5.109 9.451 0.912 1.00 94.56 94 ARG A CA 1
ATOM 724 C C . ARG A 1 94 ? 6.187 9.817 1.928 1.00 94.56 94 ARG A C 1
ATOM 726 O O . ARG A 1 94 ? 6.020 10.743 2.718 1.00 94.56 94 ARG A O 1
ATOM 733 N N . LEU A 1 95 ? 7.293 9.095 1.861 1.00 91.81 95 LEU A N 1
ATOM 734 C CA . LEU A 1 95 ? 8.505 9.281 2.640 1.00 91.81 95 LEU A CA 1
ATOM 735 C C . LEU A 1 95 ? 9.661 9.688 1.712 1.00 91.81 95 LEU A C 1
ATOM 737 O O . LEU A 1 95 ? 9.728 9.192 0.583 1.00 91.81 95 LEU A O 1
ATOM 741 N N . PRO A 1 96 ? 10.571 10.576 2.146 1.00 89.75 96 PRO A N 1
ATOM 742 C CA . PRO A 1 96 ? 11.826 10.803 1.436 1.00 89.75 96 PRO A CA 1
ATOM 743 C C . PRO A 1 96 ? 12.742 9.578 1.560 1.00 89.75 96 PRO A C 1
ATOM 745 O O . PRO A 1 96 ? 12.616 8.826 2.528 1.00 89.75 96 PRO A O 1
ATOM 748 N N . LEU A 1 97 ? 13.672 9.425 0.613 1.00 81.12 97 LEU A N 1
ATOM 749 C CA . LEU A 1 97 ? 14.876 8.624 0.845 1.00 81.12 97 LEU A CA 1
ATOM 750 C C . LEU A 1 97 ? 15.685 9.316 1.951 1.00 81.12 97 LEU A C 1
ATOM 752 O O . LEU A 1 97 ? 15.848 10.539 1.895 1.00 81.12 97 LEU A O 1
ATOM 756 N N . ASP A 1 98 ? 16.111 8.567 2.957 1.00 73.25 98 ASP A N 1
ATOM 757 C CA . ASP A 1 98 ? 17.058 9.003 3.988 1.00 73.25 98 ASP A CA 1
ATOM 758 C C . ASP A 1 98 ? 18.514 9.011 3.485 1.00 73.25 98 ASP A C 1
ATOM 760 O O . ASP A 1 98 ? 18.824 8.378 2.446 1.00 73.25 98 ASP A O 1
#

Foldseek 3Di:
DDDDDDDAQWDDVPDDRPPDGPLVCQCVAAEEEEAEAECAEPTAHPVRCVVRNVSHNYHYQAAYEYPDYPDDDQCPVVVVQVVCVVVVHDDDNYHYRD